Protein AF-A0A017TJX7-F1 (afdb_monomer_lite)

Structure (mmCIF, N/CA/C/O backbone):
data_AF-A0A017TJX7-F1
#
_entry.id   AF-A0A017TJX7-F1
#
loop_
_atom_site.group_PDB
_atom_site.id
_atom_site.type_symbol
_atom_site.label_atom_id
_atom_site.label_alt_id
_atom_site.label_comp_id
_atom_site.label_asym_id
_atom_site.label_entity_id
_atom_site.label_seq_id
_atom_site.pdbx_PDB_ins_code
_atom_site.Cartn_x
_atom_site.Cartn_y
_atom_site.Cartn_z
_atom_site.occupancy
_atom_site.B_iso_or_equiv
_atom_site.auth_seq_id
_atom_site.auth_comp_id
_atom_site.auth_asym_id
_atom_site.auth_atom_id
_atom_site.pdbx_PDB_model_num
ATOM 1 N N . MET A 1 1 ? 8.501 5.836 9.932 1.00 84.38 1 MET A N 1
ATOM 2 C CA . MET A 1 1 ? 7.445 5.722 10.958 1.00 84.38 1 MET A CA 1
ATOM 3 C C . MET A 1 1 ? 6.488 6.908 10.918 1.00 84.38 1 MET A C 1
ATOM 5 O O . MET A 1 1 ? 5.320 6.672 10.670 1.00 84.38 1 MET A O 1
ATOM 9 N N . GLN A 1 2 ? 6.975 8.151 11.006 1.00 91.94 2 GLN A N 1
ATOM 10 C CA . GLN A 1 2 ? 6.151 9.374 11.043 1.00 91.94 2 GLN A CA 1
ATOM 11 C C . GLN A 1 2 ? 4.957 9.430 10.063 1.00 91.94 2 GLN A C 1
ATOM 13 O O . GLN A 1 2 ? 3.859 9.802 10.456 1.00 91.94 2 GLN A O 1
ATOM 18 N N . THR A 1 3 ? 5.125 9.036 8.794 1.00 90.69 3 THR A N 1
ATOM 19 C CA . THR A 1 3 ? 4.016 9.033 7.817 1.00 90.69 3 THR A CA 1
ATOM 20 C C . THR A 1 3 ? 2.861 8.102 8.212 1.00 90.69 3 THR A C 1
ATOM 22 O O . THR A 1 3 ? 1.710 8.437 7.959 1.00 90.69 3 THR A O 1
ATOM 25 N N . ALA A 1 4 ? 3.150 6.951 8.826 1.00 91.31 4 ALA A N 1
ATOM 26 C CA . ALA A 1 4 ? 2.123 6.009 9.271 1.00 91.31 4 ALA A CA 1
ATOM 27 C C . ALA A 1 4 ? 1.331 6.562 10.463 1.00 91.31 4 ALA A C 1
ATOM 29 O O . ALA A 1 4 ? 0.113 6.433 10.492 1.00 91.31 4 ALA A O 1
ATOM 30 N N . GLU A 1 5 ? 2.008 7.235 11.394 1.00 90.94 5 GLU A N 1
ATOM 31 C CA . GLU A 1 5 ? 1.378 7.874 12.557 1.00 90.94 5 GLU A CA 1
ATOM 32 C C . GLU A 1 5 ? 0.460 9.024 12.128 1.00 90.94 5 GLU A C 1
ATOM 34 O O . GLU A 1 5 ? -0.701 9.056 12.524 1.00 90.94 5 GLU A O 1
ATOM 39 N N . ILE A 1 6 ? 0.942 9.902 11.237 1.00 90.62 6 ILE A N 1
ATOM 40 C CA . ILE A 1 6 ? 0.133 10.991 10.665 1.00 90.62 6 ILE A CA 1
ATOM 41 C C . ILE A 1 6 ? -1.123 10.433 9.989 1.00 90.62 6 ILE A C 1
ATOM 43 O O . ILE A 1 6 ? -2.198 11.014 10.108 1.00 90.62 6 ILE A O 1
ATOM 47 N N . LEU A 1 7 ? -0.998 9.321 9.259 1.00 89.56 7 LEU A N 1
ATOM 48 C CA . LEU A 1 7 ? -2.138 8.719 8.580 1.00 89.56 7 LEU A CA 1
ATOM 49 C C . LEU A 1 7 ? -3.129 8.094 9.565 1.00 89.56 7 LEU A C 1
ATOM 51 O O . LEU A 1 7 ? -4.332 8.283 9.399 1.00 89.56 7 LEU A O 1
ATOM 55 N N . ALA A 1 8 ? -2.635 7.372 10.573 1.00 89.81 8 ALA A N 1
ATOM 56 C CA . ALA A 1 8 ? -3.475 6.772 11.601 1.00 89.81 8 ALA A CA 1
ATOM 57 C C . ALA A 1 8 ? -4.288 7.838 12.345 1.00 89.81 8 ALA A C 1
ATOM 59 O O . ALA A 1 8 ? -5.497 7.686 12.500 1.00 89.81 8 ALA A O 1
ATOM 60 N N . GLU A 1 9 ? -3.651 8.952 12.707 1.00 89.31 9 GLU A N 1
ATOM 61 C CA . GLU A 1 9 ? -4.314 10.096 13.330 1.00 89.31 9 GLU A CA 1
ATOM 62 C C . GLU A 1 9 ? -5.328 10.755 12.379 1.00 89.31 9 GLU A C 1
ATOM 64 O O . GLU A 1 9 ? -6.507 10.872 12.713 1.00 89.31 9 GLU A O 1
ATOM 69 N N . ALA A 1 10 ? -4.909 11.130 11.166 1.00 88.44 10 ALA A N 1
ATOM 70 C CA . ALA A 1 10 ? -5.747 11.884 10.230 1.00 88.44 10 ALA A CA 1
ATOM 71 C C . ALA A 1 10 ? -6.961 11.098 9.709 1.00 88.44 10 ALA A C 1
ATOM 73 O O . ALA A 1 10 ? -7.999 11.691 9.415 1.00 88.44 10 ALA A O 1
ATOM 74 N N . ALA A 1 11 ? -6.838 9.776 9.572 1.00 84.69 11 ALA A N 1
ATOM 75 C CA . ALA A 1 11 ? -7.929 8.900 9.149 1.00 84.69 11 ALA A CA 1
ATOM 76 C C . ALA A 1 11 ? -8.691 8.271 10.330 1.00 84.69 11 ALA A C 1
ATOM 78 O O . ALA A 1 11 ? -9.593 7.468 10.094 1.00 84.69 11 ALA A O 1
ATOM 79 N N . ALA A 1 12 ? -8.350 8.638 11.574 1.00 86.44 12 ALA A N 1
ATOM 80 C CA . ALA A 1 12 ? -8.912 8.070 12.800 1.00 86.44 12 ALA A CA 1
ATOM 81 C C . ALA A 1 12 ? -8.893 6.527 12.808 1.00 86.44 12 ALA A C 1
ATOM 83 O O . ALA A 1 12 ? -9.872 5.881 13.188 1.00 86.44 12 ALA A O 1
ATOM 84 N N . LEU A 1 13 ? -7.784 5.935 12.351 1.00 85.62 13 LEU A N 1
ATOM 85 C CA . LEU A 1 13 ? -7.606 4.486 12.339 1.00 85.62 13 LEU A CA 1
ATOM 86 C C . LEU A 1 13 ? -7.470 3.980 13.776 1.00 85.62 13 LEU A C 1
ATOM 88 O O . LEU A 1 13 ? -6.679 4.500 14.559 1.00 85.62 13 LEU A O 1
ATOM 92 N N . THR A 1 14 ? -8.236 2.946 14.112 1.00 84.62 14 THR A N 1
ATOM 93 C CA . THR A 1 14 ? -8.246 2.334 15.450 1.00 84.62 14 THR A CA 1
ATOM 94 C C . THR A 1 14 ? -7.305 1.138 15.576 1.00 84.62 14 THR A C 1
ATOM 96 O O . THR A 1 14 ? -7.156 0.605 16.671 1.00 84.62 14 THR A O 1
ATOM 99 N N . GLY A 1 15 ? -6.716 0.691 14.464 1.00 83.31 15 GLY A N 1
ATOM 100 C CA . GLY A 1 15 ? -5.752 -0.406 14.438 1.00 83.31 15 GLY A CA 1
ATOM 101 C C . GLY A 1 15 ? -4.354 0.023 14.885 1.00 83.31 15 GLY A C 1
ATOM 102 O O . GLY A 1 15 ? -3.995 1.200 14.821 1.00 83.31 15 GLY A O 1
ATOM 103 N N . ASP A 1 16 ? -3.549 -0.953 15.303 1.00 87.00 16 ASP A N 1
ATOM 104 C CA . ASP A 1 16 ? -2.183 -0.710 15.760 1.00 87.00 16 ASP A CA 1
ATOM 105 C C . ASP A 1 16 ? -1.255 -0.298 14.609 1.00 87.00 16 ASP A C 1
ATOM 107 O O . ASP A 1 16 ? -1.161 -0.964 13.572 1.00 87.00 16 ASP A O 1
ATOM 111 N N . VAL A 1 17 ? -0.480 0.766 14.827 1.00 91.38 17 VAL A N 1
ATOM 112 C CA . VAL A 1 17 ? 0.660 1.097 13.966 1.00 91.38 17 VAL A CA 1
ATOM 113 C C . VAL A 1 17 ? 1.830 0.208 14.370 1.00 91.38 17 VAL A C 1
ATOM 115 O O . VAL A 1 17 ? 2.404 0.360 15.447 1.00 91.38 17 VAL A O 1
ATOM 118 N N . SER A 1 18 ? 2.209 -0.714 13.489 1.00 92.44 18 SER A N 1
ATOM 119 C CA . SER A 1 18 ? 3.330 -1.630 13.706 1.00 92.44 18 SER A CA 1
ATOM 120 C C . SER A 1 18 ? 4.440 -1.428 12.677 1.00 92.44 18 SER A C 1
ATOM 122 O O . SER A 1 18 ? 4.231 -0.907 11.579 1.00 92.44 18 SER A O 1
ATOM 124 N N . VAL A 1 19 ? 5.658 -1.825 13.049 1.00 93.75 19 VAL A N 1
ATOM 125 C CA . VAL A 1 19 ? 6.821 -1.814 12.157 1.00 93.75 19 VAL A CA 1
ATOM 126 C C . VAL A 1 19 ? 7.077 -3.239 11.680 1.00 93.75 19 VAL A C 1
ATOM 128 O O . VAL A 1 19 ? 7.345 -4.120 12.493 1.00 93.75 19 VAL A O 1
ATOM 131 N N . ALA A 1 20 ? 7.037 -3.450 10.364 1.00 93.44 20 ALA A N 1
ATOM 132 C CA . ALA A 1 20 ? 7.433 -4.707 9.734 1.00 93.44 20 ALA A CA 1
ATOM 133 C C . ALA A 1 20 ? 8.830 -4.570 9.119 1.00 93.44 20 ALA A C 1
ATOM 135 O O . ALA A 1 20 ? 9.097 -3.640 8.352 1.00 93.44 20 ALA A O 1
ATOM 136 N N . SER A 1 21 ? 9.728 -5.501 9.440 1.00 93.75 21 SER A N 1
ATOM 137 C CA . SER A 1 21 ? 11.113 -5.477 8.951 1.00 93.75 21 SER A CA 1
ATOM 138 C C . SER A 1 21 ? 11.206 -5.640 7.430 1.00 93.75 21 SER A C 1
ATOM 140 O O . SER A 1 21 ? 12.105 -5.091 6.797 1.00 93.75 21 SER A O 1
ATOM 142 N N . GLU A 1 22 ? 10.229 -6.324 6.846 1.00 94.31 22 GLU A N 1
ATOM 143 C CA . GLU A 1 22 ? 10.034 -6.629 5.434 1.00 94.31 22 GLU A CA 1
ATOM 144 C C . GLU A 1 22 ? 9.784 -5.366 4.597 1.00 94.31 22 GLU A C 1
ATOM 146 O O . GLU A 1 22 ? 10.050 -5.372 3.401 1.00 94.31 22 GLU A O 1
ATOM 151 N N . LEU A 1 23 ? 9.340 -4.268 5.226 1.00 92.31 23 LEU A N 1
ATOM 152 C CA . LEU A 1 23 ? 9.183 -2.952 4.594 1.00 92.31 23 LEU A CA 1
ATOM 153 C C . LEU A 1 23 ? 10.480 -2.122 4.580 1.00 92.31 23 LEU A C 1
ATOM 155 O O . LEU A 1 23 ? 10.496 -1.000 4.064 1.00 92.31 23 LEU A O 1
ATOM 159 N N . SER A 1 24 ? 11.569 -2.638 5.159 1.00 91.31 24 SER A N 1
ATOM 160 C CA . SER A 1 24 ? 12.848 -1.922 5.202 1.00 91.31 24 SER A CA 1
ATOM 161 C C . SER A 1 24 ? 13.451 -1.794 3.798 1.00 91.31 24 SER A C 1
ATOM 163 O O . SER A 1 24 ? 13.408 -2.754 3.028 1.00 91.31 24 SER A O 1
ATOM 165 N N . PRO A 1 25 ? 14.078 -0.655 3.447 1.00 88.81 25 PRO A N 1
ATOM 166 C CA . PRO A 1 25 ? 14.720 -0.489 2.145 1.00 88.81 25 PRO A CA 1
ATOM 167 C C . PRO A 1 25 ? 15.673 -1.644 1.795 1.00 88.81 25 PRO A C 1
ATOM 169 O O . PRO A 1 25 ? 16.474 -2.066 2.627 1.00 88.81 25 PRO A O 1
ATOM 172 N N . GLY A 1 26 ? 15.595 -2.141 0.557 1.00 86.06 26 GLY A N 1
ATOM 173 C CA . GLY A 1 26 ? 16.455 -3.221 0.0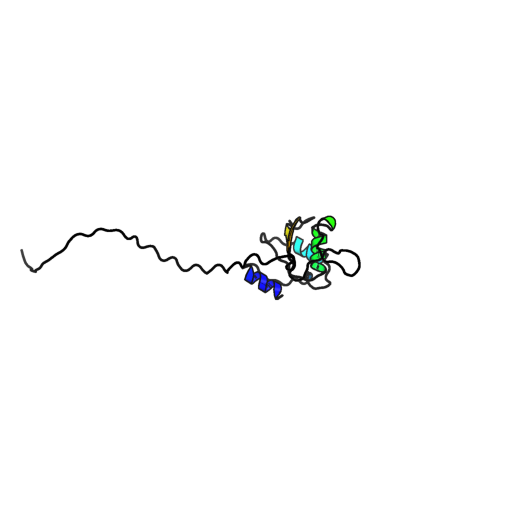53 1.00 86.06 26 GLY A CA 1
ATOM 174 C C . GLY A 1 26 ? 16.015 -4.647 0.406 1.00 86.06 26 GLY A C 1
ATOM 175 O O . GLY A 1 26 ? 16.689 -5.588 -0.002 1.00 86.06 26 GLY A O 1
ATOM 176 N N . ARG A 1 27 ? 14.905 -4.836 1.134 1.00 91.06 27 ARG A N 1
ATOM 177 C CA . ARG A 1 27 ? 14.305 -6.165 1.340 1.00 91.06 27 ARG A CA 1
ATOM 178 C C . ARG A 1 27 ? 13.599 -6.679 0.086 1.00 91.06 27 ARG A C 1
ATOM 180 O O . ARG A 1 27 ? 13.174 -5.898 -0.764 1.00 91.06 27 ARG A O 1
ATOM 187 N N . ASP A 1 28 ? 13.473 -8.001 0.011 1.00 87.94 28 ASP A N 1
ATOM 188 C CA . ASP A 1 28 ? 12.777 -8.696 -1.068 1.00 87.94 28 ASP A CA 1
ATOM 189 C C . ASP A 1 28 ? 11.247 -8.508 -0.942 1.00 87.94 28 ASP A C 1
ATOM 191 O O . ASP A 1 28 ? 10.674 -8.867 0.092 1.00 87.94 28 ASP A O 1
ATOM 195 N N . PRO A 1 29 ? 10.554 -7.980 -1.972 1.00 87.00 29 PRO A N 1
ATOM 196 C CA . PRO A 1 29 ? 9.094 -7.899 -1.998 1.00 87.00 29 PRO A CA 1
ATOM 197 C C . PRO A 1 29 ? 8.379 -9.244 -1.780 1.00 87.00 29 PRO A C 1
ATOM 199 O O . PRO A 1 29 ? 7.249 -9.254 -1.289 1.00 87.00 29 PRO A O 1
ATOM 202 N N . ALA A 1 30 ? 9.013 -10.376 -2.106 1.00 89.88 30 ALA A N 1
ATOM 203 C CA . ALA A 1 30 ? 8.444 -11.703 -1.879 1.00 89.88 30 ALA A CA 1
ATOM 204 C C . ALA A 1 30 ? 8.257 -12.025 -0.383 1.00 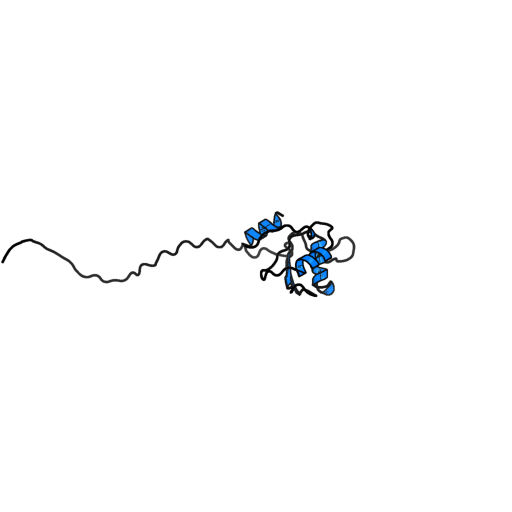89.88 30 ALA A C 1
ATOM 206 O O . ALA A 1 30 ? 7.254 -12.645 -0.014 1.00 89.88 30 ALA A O 1
ATOM 207 N N . ASP A 1 31 ? 9.165 -11.561 0.485 1.00 92.12 31 ASP A N 1
ATOM 208 C CA . ASP A 1 31 ? 9.038 -11.712 1.943 1.00 92.12 31 ASP A CA 1
ATOM 209 C C . ASP A 1 31 ? 7.791 -10.976 2.451 1.00 92.12 31 ASP A C 1
ATOM 211 O O . ASP A 1 31 ? 6.989 -11.522 3.215 1.00 92.12 31 ASP A O 1
ATOM 215 N N . LEU A 1 32 ? 7.591 -9.747 1.966 1.00 93.31 32 LEU A N 1
ATOM 216 C CA . LEU A 1 32 ? 6.432 -8.931 2.305 1.00 93.31 32 LEU A CA 1
ATOM 217 C C . LEU A 1 32 ? 5.134 -9.567 1.794 1.00 93.31 32 LEU A C 1
ATOM 219 O O . LEU A 1 32 ? 4.168 -9.659 2.545 1.00 93.31 32 LEU A O 1
ATOM 223 N N . LEU A 1 33 ? 5.104 -10.075 0.558 1.00 92.94 33 LEU A N 1
ATOM 224 C CA . LEU A 1 33 ? 3.940 -10.795 0.024 1.00 92.94 33 LEU A CA 1
ATOM 225 C C . LEU A 1 33 ? 3.568 -12.005 0.881 1.00 92.94 33 LEU A C 1
ATOM 227 O O . LEU A 1 33 ? 2.388 -12.231 1.159 1.00 92.94 33 LEU A O 1
ATOM 231 N N . ARG A 1 34 ? 4.565 -12.769 1.335 1.00 92.56 34 ARG A N 1
ATOM 232 C CA . ARG A 1 34 ? 4.342 -13.909 2.223 1.00 92.56 34 ARG A CA 1
ATOM 233 C C . ARG A 1 34 ? 3.737 -13.465 3.554 1.00 92.56 34 ARG A C 1
ATOM 235 O O . ARG A 1 34 ? 2.765 -14.083 3.989 1.00 92.56 34 ARG A O 1
ATOM 242 N N . LEU A 1 35 ? 4.255 -12.398 4.163 1.00 93.44 35 LEU A N 1
ATOM 243 C CA . LEU A 1 35 ? 3.693 -11.820 5.387 1.00 93.44 35 LEU A CA 1
ATOM 244 C C . LEU A 1 35 ? 2.231 -11.389 5.181 1.00 93.44 35 LEU A C 1
ATOM 246 O O . LEU A 1 35 ? 1.3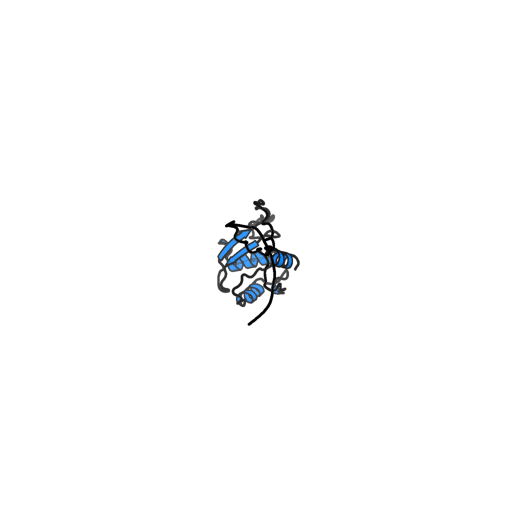53 -11.788 5.945 1.00 93.44 35 LEU A O 1
ATOM 250 N N . LEU A 1 36 ? 1.954 -10.646 4.107 1.00 93.44 36 LEU A N 1
ATOM 251 C CA . LEU A 1 36 ? 0.617 -10.136 3.794 1.00 93.44 36 LEU A CA 1
ATOM 252 C C . LEU A 1 36 ? -0.387 -11.257 3.489 1.00 93.44 36 LEU A C 1
ATOM 254 O O . LEU A 1 36 ? -1.535 -11.181 3.915 1.00 93.44 36 LEU A O 1
ATOM 258 N N . SER A 1 37 ? 0.038 -12.343 2.835 1.00 92.31 37 SER A N 1
ATOM 259 C CA . SER A 1 37 ? -0.821 -13.513 2.582 1.00 92.31 37 SER A CA 1
ATOM 260 C C . SER A 1 37 ? -1.290 -14.219 3.867 1.00 92.31 37 SER A C 1
ATOM 262 O O . SER A 1 37 ? -2.264 -14.982 3.855 1.00 92.31 37 SER A O 1
ATOM 264 N N . GLY A 1 38 ? -0.604 -13.973 4.989 1.00 91.50 38 GLY A N 1
ATOM 265 C CA . GLY A 1 38 ? -0.963 -14.446 6.323 1.00 91.50 38 GLY A CA 1
ATOM 266 C C . GLY A 1 38 ? -1.907 -13.517 7.088 1.00 91.50 38 GLY A C 1
ATOM 267 O O . GLY A 1 38 ? -2.440 -13.938 8.111 1.00 91.50 38 GLY A O 1
ATOM 268 N N . TYR A 1 39 ? -2.146 -12.294 6.607 1.00 90.75 39 TYR A N 1
ATOM 269 C CA . TYR A 1 39 ? -3.041 -11.334 7.252 1.00 90.75 39 TYR A CA 1
ATOM 270 C C . TYR A 1 39 ? -4.498 -11.814 7.165 1.00 90.75 39 TYR A C 1
ATOM 272 O O . TYR A 1 39 ? -4.947 -12.309 6.127 1.00 90.75 39 TYR A O 1
ATOM 280 N N . ARG A 1 40 ? -5.225 -11.758 8.286 1.00 86.62 40 ARG A N 1
ATOM 281 C CA . ARG A 1 40 ? -6.598 -12.292 8.418 1.00 86.62 40 ARG A CA 1
ATOM 282 C C . ARG A 1 40 ? -7.585 -11.292 9.002 1.00 86.62 40 ARG A C 1
ATOM 284 O O . ARG A 1 40 ? -8.750 -11.643 9.161 1.00 86.62 40 ARG A O 1
ATOM 291 N N . ASP A 1 41 ? -7.119 -10.097 9.339 1.00 87.38 41 ASP A N 1
ATOM 292 C CA . ASP A 1 41 ? -8.007 -9.050 9.815 1.00 87.38 41 ASP A CA 1
ATOM 293 C C . ASP A 1 41 ? -8.966 -8.654 8.678 1.00 87.38 41 ASP A C 1
ATOM 295 O O . ASP A 1 41 ? -8.513 -8.507 7.535 1.00 87.38 41 ASP A O 1
ATOM 299 N N . PRO A 1 42 ? -10.279 -8.550 8.937 1.00 82.69 42 PRO A N 1
ATOM 300 C CA . PRO A 1 42 ? -11.226 -8.050 7.947 1.00 82.69 42 PRO A CA 1
ATOM 301 C C . PRO A 1 42 ? -11.025 -6.567 7.600 1.00 82.69 42 PRO A C 1
ATOM 303 O O . PRO A 1 42 ? -11.547 -6.129 6.570 1.00 82.69 42 PRO A O 1
ATOM 306 N N . ASP A 1 43 ? -10.312 -5.798 8.428 1.00 86.69 43 ASP A N 1
ATOM 307 C CA . ASP A 1 43 ? -10.154 -4.362 8.224 1.00 86.69 43 ASP A CA 1
ATOM 308 C C . ASP A 1 43 ? -9.098 -4.013 7.152 1.00 86.69 43 ASP A C 1
ATOM 310 O O . ASP A 1 43 ? -8.133 -4.754 6.930 1.00 86.69 43 ASP A O 1
ATOM 314 N N . PRO A 1 44 ? -9.250 -2.872 6.446 1.00 88.19 44 PRO A N 1
ATOM 315 C CA . PRO A 1 44 ? -8.271 -2.430 5.460 1.00 88.19 44 PRO A CA 1
ATOM 316 C C . PRO A 1 44 ? -6.884 -2.207 6.072 1.00 88.19 44 PRO A C 1
ATOM 318 O O . PRO A 1 44 ? -6.714 -1.428 7.009 1.00 88.19 44 PRO A O 1
ATOM 321 N N . LEU A 1 45 ? -5.870 -2.820 5.464 1.00 92.38 45 LEU A N 1
ATOM 322 C CA . LEU A 1 45 ? -4.474 -2.647 5.847 1.00 92.38 45 LEU A CA 1
ATOM 323 C C . LEU A 1 45 ? -3.822 -1.514 5.049 1.00 92.38 45 LEU A C 1
ATOM 325 O O . LEU A 1 45 ? -3.891 -1.490 3.818 1.00 92.38 45 LEU A O 1
ATOM 329 N N . VAL A 1 46 ? -3.117 -0.615 5.742 1.00 93.81 46 VAL A N 1
ATOM 330 C CA . VAL A 1 46 ? -2.266 0.388 5.095 1.00 93.81 46 VAL A CA 1
ATOM 331 C C . VAL A 1 46 ? -0.794 0.044 5.270 1.00 93.81 46 VAL A C 1
ATOM 333 O O . VAL A 1 46 ? -0.319 -0.189 6.377 1.00 93.81 46 VAL A O 1
ATOM 336 N N . LEU A 1 47 ? -0.058 0.077 4.159 1.00 94.75 47 LEU A N 1
ATOM 337 C CA . LEU A 1 47 ? 1.387 -0.113 4.130 1.00 94.75 47 LEU A CA 1
ATOM 338 C C . LEU A 1 47 ? 2.076 1.217 3.837 1.00 94.75 47 LEU A C 1
ATOM 340 O O . LEU A 1 47 ? 1.761 1.895 2.860 1.00 94.75 47 LEU A O 1
ATOM 344 N N . VAL A 1 48 ? 3.050 1.569 4.671 1.00 94.62 48 VAL A N 1
ATOM 345 C CA . VAL A 1 48 ? 3.893 2.752 4.489 1.00 94.62 48 VAL A CA 1
ATOM 346 C C . VAL A 1 48 ? 5.331 2.287 4.333 1.00 94.62 48 VAL A C 1
ATOM 348 O O . VAL A 1 48 ? 5.902 1.696 5.246 1.00 94.62 48 VAL A O 1
ATOM 351 N N . GLY A 1 49 ? 5.922 2.563 3.175 1.00 93.25 49 GLY A N 1
ATOM 352 C CA . GLY A 1 49 ? 7.256 2.086 2.831 1.00 93.25 49 GLY A CA 1
ATOM 353 C C . GLY A 1 49 ? 7.968 2.997 1.843 1.00 93.25 49 GLY A C 1
ATOM 354 O O . GLY A 1 49 ? 7.655 4.183 1.718 1.00 93.25 49 GLY A O 1
ATOM 355 N N . HIS A 1 50 ? 8.946 2.428 1.147 1.00 91.62 50 HIS A N 1
ATOM 356 C CA . HIS A 1 50 ? 9.843 3.162 0.267 1.00 91.62 50 HIS A CA 1
ATOM 357 C C . HIS A 1 50 ? 9.814 2.620 -1.161 1.00 91.62 50 HIS A C 1
ATOM 359 O O . HIS A 1 50 ? 9.570 1.441 -1.409 1.00 91.62 50 HIS A O 1
ATOM 365 N N . GLU A 1 51 ? 10.131 3.495 -2.107 1.00 89.88 51 GLU A N 1
ATOM 366 C CA . GLU A 1 51 ? 10.502 3.089 -3.459 1.00 89.88 51 GLU A CA 1
ATOM 367 C C . GLU A 1 51 ? 11.898 2.438 -3.463 1.00 89.88 51 GLU A C 1
ATOM 369 O O . GLU A 1 51 ? 12.754 2.858 -2.677 1.00 89.88 51 GLU A O 1
ATOM 374 N N . PRO A 1 52 ? 12.161 1.446 -4.337 1.00 89.75 52 PRO A N 1
ATOM 375 C CA . PRO A 1 52 ? 11.271 0.895 -5.373 1.00 89.75 52 PRO A CA 1
ATOM 376 C C . PRO A 1 52 ? 10.318 -0.213 -4.882 1.00 89.75 52 PRO A C 1
ATOM 378 O O . PRO A 1 52 ? 9.534 -0.748 -5.662 1.00 89.75 52 PRO A O 1
ATOM 381 N N . MET A 1 53 ? 10.387 -0.586 -3.600 1.00 91.12 53 MET A N 1
ATOM 382 C CA . MET A 1 53 ? 9.683 -1.752 -3.057 1.00 91.12 53 MET A CA 1
ATOM 383 C C . MET A 1 53 ? 8.164 -1.664 -3.211 1.00 91.12 53 MET A C 1
ATOM 385 O O . MET A 1 53 ? 7.549 -2.644 -3.618 1.00 91.12 53 MET A O 1
ATOM 389 N N . LEU A 1 54 ? 7.553 -0.518 -2.896 1.00 91.62 54 LEU A N 1
ATOM 390 C CA . LEU A 1 54 ? 6.096 -0.374 -2.994 1.00 91.62 54 LEU A CA 1
ATOM 391 C C . LEU A 1 54 ? 5.609 -0.571 -4.430 1.00 91.62 54 LEU A C 1
ATOM 393 O O . LEU A 1 54 ? 4.658 -1.312 -4.661 1.00 91.62 54 LEU A O 1
ATOM 397 N N . SER A 1 55 ? 6.293 0.031 -5.401 1.00 89.25 55 SER A N 1
ATOM 398 C CA . SER A 1 55 ? 5.941 -0.148 -6.808 1.00 89.25 55 SER A CA 1
ATOM 399 C C . SER A 1 55 ? 6.180 -1.579 -7.288 1.00 89.25 55 SER A C 1
ATOM 401 O O . SER A 1 55 ? 5.326 -2.122 -7.980 1.00 89.25 55 SER A O 1
ATOM 403 N N . ALA A 1 56 ? 7.260 -2.236 -6.850 1.00 89.06 56 ALA A N 1
ATOM 404 C CA . ALA A 1 56 ? 7.501 -3.652 -7.139 1.00 89.06 56 ALA A CA 1
ATOM 405 C C . ALA A 1 56 ? 6.426 -4.575 -6.532 1.00 89.06 56 ALA A C 1
ATOM 407 O O . ALA A 1 56 ? 5.985 -5.524 -7.185 1.00 89.06 56 ALA A O 1
ATOM 408 N N . LEU A 1 57 ? 5.966 -4.286 -5.309 1.00 91.69 57 LEU A N 1
ATOM 409 C CA . LEU A 1 57 ? 4.871 -5.004 -4.656 1.00 91.69 57 LEU A CA 1
ATOM 410 C C . LEU A 1 57 ? 3.574 -4.868 -5.459 1.00 91.69 57 LEU A C 1
ATOM 412 O O . LEU A 1 57 ? 2.915 -5.871 -5.729 1.00 91.69 57 LEU A O 1
ATOM 416 N N . VAL A 1 58 ? 3.222 -3.646 -5.873 1.00 91.69 58 VAL A N 1
ATOM 417 C CA . VAL A 1 58 ? 2.020 -3.406 -6.682 1.00 91.69 58 VAL A CA 1
ATOM 418 C C . VAL A 1 58 ? 2.118 -4.148 -8.015 1.00 91.69 58 VAL A C 1
ATOM 420 O O . VAL A 1 58 ? 1.204 -4.908 -8.329 1.00 91.69 58 VAL A O 1
ATOM 423 N N . THR A 1 59 ? 3.231 -4.023 -8.749 1.00 89.56 59 THR A N 1
ATOM 424 C CA . THR A 1 59 ? 3.460 -4.762 -10.005 1.00 89.56 59 THR A CA 1
ATOM 425 C C . THR A 1 59 ? 3.304 -6.269 -9.814 1.00 89.56 59 THR A C 1
ATOM 427 O O . THR A 1 59 ? 2.670 -6.927 -10.634 1.00 89.56 59 THR A O 1
ATOM 430 N N . SER A 1 60 ? 3.831 -6.820 -8.717 1.00 90.19 60 SER A N 1
ATOM 431 C CA . SER A 1 60 ? 3.734 -8.256 -8.416 1.00 90.19 60 SER A CA 1
ATOM 432 C C . SER A 1 60 ? 2.294 -8.703 -8.154 1.00 90.19 60 SER A C 1
ATOM 434 O O . SER A 1 60 ? 1.923 -9.822 -8.498 1.00 90.19 60 SER A O 1
ATOM 436 N N . LEU A 1 61 ? 1.475 -7.834 -7.555 1.00 92.38 61 LEU A N 1
ATOM 437 C CA . LEU A 1 61 ? 0.085 -8.130 -7.219 1.00 92.38 61 LEU A CA 1
ATOM 438 C C . LEU A 1 61 ? -0.866 -7.960 -8.407 1.00 92.38 61 LEU A C 1
ATOM 440 O O . LEU A 1 61 ? -1.752 -8.789 -8.581 1.00 92.38 61 LEU A O 1
ATOM 444 N N . VAL A 1 62 ? -0.726 -6.908 -9.216 1.00 91.31 62 VAL A N 1
ATOM 445 C CA . VAL A 1 62 ? -1.703 -6.595 -10.284 1.00 91.31 62 VAL A CA 1
ATOM 446 C C . VAL A 1 62 ? -1.201 -6.893 -11.700 1.00 91.31 62 VAL A C 1
ATOM 448 O O . VAL A 1 62 ? -1.989 -6.882 -12.646 1.00 91.31 62 VAL A O 1
ATOM 451 N N . GLY A 1 63 ? 0.094 -7.174 -11.853 1.00 86.50 63 GLY A N 1
ATOM 452 C CA . GLY A 1 63 ? 0.764 -7.348 -13.139 1.00 86.50 63 GLY A CA 1
ATOM 453 C C . GLY A 1 63 ? 1.175 -6.026 -13.796 1.00 86.50 63 GLY A C 1
ATOM 454 O O . GLY A 1 63 ? 0.545 -4.984 -13.619 1.00 86.50 63 GLY A O 1
ATOM 455 N N . GLU A 1 64 ? 2.235 -6.080 -14.602 1.00 74.50 64 GLU A N 1
ATOM 456 C CA . GLU A 1 64 ? 2.849 -4.914 -15.255 1.00 74.50 64 GLU A CA 1
ATOM 457 C C . GLU A 1 64 ? 1.917 -4.220 -16.261 1.00 74.50 64 GLU A C 1
ATOM 459 O O . GLU A 1 64 ? 1.852 -2.996 -16.305 1.00 74.50 64 GLU A O 1
ATOM 464 N N . ALA A 1 65 ? 1.104 -4.983 -16.999 1.00 64.75 65 ALA A N 1
ATOM 465 C CA . ALA A 1 65 ? 0.142 -4.428 -17.957 1.00 64.75 65 ALA A CA 1
ATOM 466 C C . ALA A 1 65 ? -0.994 -3.621 -17.294 1.00 64.75 65 ALA A C 1
ATOM 468 O O . ALA A 1 65 ? -1.612 -2.775 -17.938 1.00 64.75 65 ALA A O 1
ATOM 469 N N . THR A 1 66 ? -1.275 -3.884 -16.015 1.00 67.25 66 THR A N 1
ATOM 470 C CA . THR A 1 66 ? -2.340 -3.227 -15.238 1.00 67.25 66 THR A CA 1
ATOM 471 C C . THR A 1 66 ? -1.817 -2.007 -14.476 1.00 67.25 66 THR A C 1
ATOM 473 O O . THR A 1 66 ? -2.589 -1.139 -14.068 1.00 67.25 66 THR A O 1
ATOM 476 N N . TRP A 1 67 ? -0.503 -1.934 -14.261 1.00 70.62 67 TRP A N 1
ATOM 477 C CA . TRP A 1 67 ? 0.152 -0.943 -13.419 1.00 70.62 67 TRP A CA 1
ATOM 478 C C . TRP A 1 67 ? 1.176 -0.146 -14.221 1.00 70.62 67 TRP A C 1
ATOM 480 O O . TRP A 1 67 ? 2.347 -0.495 -14.303 1.00 70.62 67 TRP A O 1
ATOM 490 N N . SER A 1 68 ? 0.736 0.984 -14.766 1.00 61.53 68 SER A N 1
ATOM 491 C CA . SER A 1 68 ? 1.609 2.000 -15.355 1.00 61.53 68 SER A CA 1
ATOM 492 C C . SER A 1 68 ? 1.729 3.190 -14.398 1.00 61.53 68 SER A C 1
ATOM 494 O O . SER A 1 68 ? 1.219 4.278 -14.671 1.00 61.53 68 SER A O 1
ATOM 496 N N . GLY A 1 69 ? 2.332 2.987 -13.223 1.00 56.50 69 GLY A N 1
ATOM 497 C CA . GLY A 1 69 ? 2.618 4.090 -12.299 1.00 56.50 69 GLY A CA 1
ATOM 498 C C . GLY A 1 69 ? 3.487 5.144 -12.995 1.00 56.50 69 GLY A C 1
ATOM 499 O O . GLY A 1 69 ? 4.651 4.895 -13.288 1.00 56.50 69 GLY A O 1
ATOM 500 N N . SER A 1 70 ? 2.936 6.309 -13.327 1.00 54.53 70 SER A N 1
ATOM 501 C CA . SER A 1 70 ? 3.618 7.277 -14.186 1.00 54.53 70 SER A CA 1
ATOM 502 C C . SER A 1 70 ? 4.680 8.0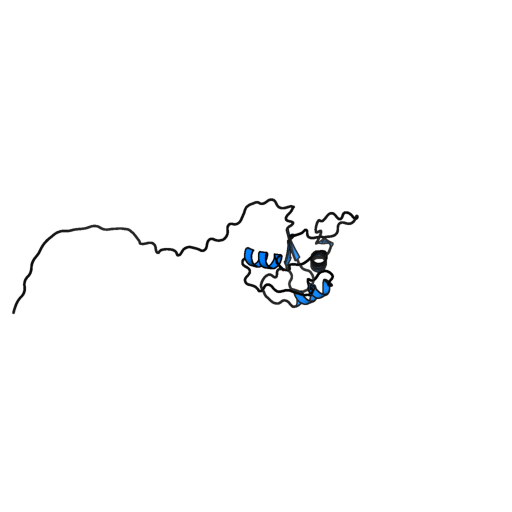76 -13.422 1.00 54.53 70 SER A C 1
ATOM 504 O O . SER A 1 70 ? 4.426 9.172 -12.916 1.00 54.53 70 SER A O 1
ATOM 506 N N . ALA A 1 71 ? 5.916 7.584 -13.404 1.00 53.94 71 ALA A N 1
ATOM 507 C CA . ALA A 1 71 ? 7.071 8.462 -13.295 1.00 53.94 71 ALA A CA 1
ATOM 508 C C . ALA A 1 71 ? 7.857 8.397 -14.602 1.00 53.94 71 ALA A C 1
ATOM 510 O O . ALA A 1 71 ? 8.335 7.335 -14.985 1.00 53.94 71 ALA A O 1
ATOM 511 N N . GLN A 1 72 ? 8.026 9.540 -15.274 1.00 51.38 72 GLN A N 1
ATOM 512 C CA . GLN A 1 72 ? 9.064 9.652 -16.299 1.00 51.38 72 GLN A CA 1
ATOM 513 C C . GLN A 1 72 ? 10.401 9.271 -15.655 1.00 51.38 72 GLN A C 1
ATOM 515 O O . GLN A 1 72 ? 10.852 9.935 -14.715 1.00 51.38 72 GLN A O 1
ATOM 520 N N . SER A 1 73 ? 10.978 8.169 -16.125 1.00 52.44 73 SER A N 1
ATOM 521 C CA . SER A 1 73 ? 12.368 7.823 -15.867 1.00 52.44 73 SER A CA 1
ATOM 522 C C . SER A 1 73 ? 13.232 8.710 -16.755 1.00 52.44 73 SER A C 1
ATOM 524 O O . SER A 1 73 ? 12.945 8.862 -17.942 1.00 52.44 73 SER A O 1
ATOM 526 N N . THR A 1 74 ? 14.278 9.309 -16.194 1.00 55.53 74 THR A N 1
ATOM 527 C CA . THR A 1 74 ? 15.273 10.068 -16.968 1.00 55.53 74 THR A CA 1
ATOM 528 C C . THR A 1 74 ? 16.110 9.168 -17.877 1.00 55.53 74 THR A C 1
ATOM 530 O O . THR A 1 74 ? 16.759 9.672 -18.789 1.00 55.53 74 THR A O 1
ATOM 533 N N . ASP A 1 75 ? 16.049 7.848 -17.664 1.00 56.16 75 ASP A N 1
ATOM 534 C CA . ASP A 1 75 ? 17.032 6.891 -18.175 1.00 56.16 75 ASP A CA 1
ATOM 535 C C . ASP A 1 75 ? 16.443 5.915 -19.217 1.00 56.16 75 ASP A C 1
ATOM 537 O O . ASP A 1 75 ? 17.050 4.896 -19.531 1.00 56.16 75 ASP A O 1
ATOM 541 N N . GLY A 1 76 ? 15.276 6.234 -19.794 1.00 55.97 76 GLY A N 1
ATOM 542 C CA . GLY A 1 76 ? 14.866 5.687 -21.097 1.00 55.97 76 GLY A CA 1
ATOM 543 C C . GLY A 1 76 ? 13.781 4.608 -21.128 1.00 55.97 76 GLY A C 1
ATOM 544 O O . GLY A 1 76 ? 13.260 4.372 -22.207 1.00 55.97 76 GLY A O 1
ATOM 545 N N . GLU A 1 77 ? 13.347 4.034 -20.002 1.00 58.06 77 GLU A N 1
ATOM 546 C CA . GLU A 1 77 ? 12.170 3.143 -19.971 1.00 58.06 77 GLU A CA 1
ATOM 547 C C . GLU A 1 77 ? 11.183 3.575 -18.871 1.00 58.06 77 GLU A C 1
ATOM 549 O O . GLU A 1 77 ? 11.602 3.813 -17.728 1.00 58.06 77 GLU A O 1
ATOM 554 N N . PRO A 1 78 ? 9.879 3.727 -19.176 1.00 59.12 78 PRO A N 1
ATOM 555 C CA . PRO A 1 78 ? 8.874 4.109 -18.192 1.00 59.12 78 PRO A CA 1
ATOM 556 C C . PRO A 1 78 ? 8.679 2.972 -17.186 1.00 59.12 78 PRO A C 1
ATOM 558 O O . PRO A 1 78 ? 7.985 1.998 -17.456 1.00 59.12 78 PRO A O 1
ATOM 561 N N . GLN A 1 79 ? 9.285 3.102 -16.005 1.00 64.00 79 GLN A N 1
ATOM 562 C CA . GLN A 1 79 ? 9.056 2.157 -14.919 1.00 64.00 79 GLN A CA 1
ATOM 563 C C . GLN A 1 79 ? 7.868 2.591 -14.060 1.00 64.00 79 GLN A C 1
ATOM 565 O O . GLN A 1 79 ? 7.802 3.760 -13.656 1.00 64.00 79 GLN A O 1
ATOM 570 N N . PRO A 1 80 ? 6.963 1.658 -13.724 1.00 73.56 80 PRO A N 1
ATOM 571 C CA . PRO A 1 80 ? 5.874 1.934 -12.811 1.00 73.56 80 PRO A CA 1
ATOM 572 C C . PRO A 1 80 ? 6.406 2.396 -11.451 1.00 73.56 80 PRO A C 1
ATOM 574 O O . PRO A 1 80 ? 7.130 1.655 -10.789 1.00 73.56 80 PRO A O 1
ATOM 577 N N . LYS A 1 81 ? 6.070 3.622 -11.036 1.00 83.44 81 LYS A N 1
ATOM 578 C CA . LYS A 1 81 ? 6.591 4.214 -9.797 1.00 83.44 81 LYS A CA 1
ATOM 579 C C . LYS A 1 81 ? 5.575 5.096 -9.082 1.00 83.44 81 LYS A C 1
ATOM 581 O O . LYS A 1 81 ? 4.987 5.992 -9.686 1.00 83.44 81 LYS A O 1
ATOM 586 N N . LEU A 1 82 ? 5.446 4.919 -7.768 1.00 86.06 82 LEU A N 1
ATOM 587 C CA . LEU A 1 82 ? 4.737 5.854 -6.897 1.00 86.06 82 LEU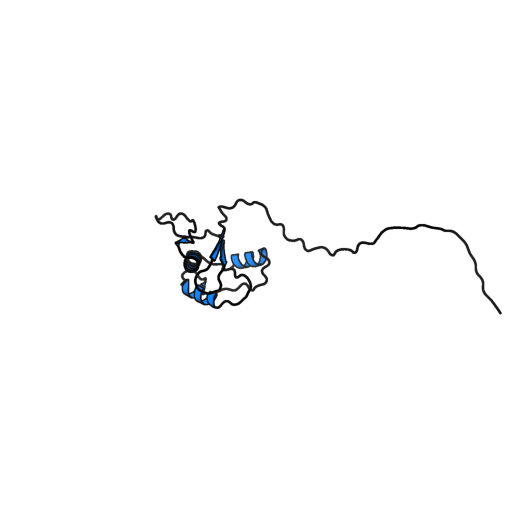 A CA 1
ATOM 588 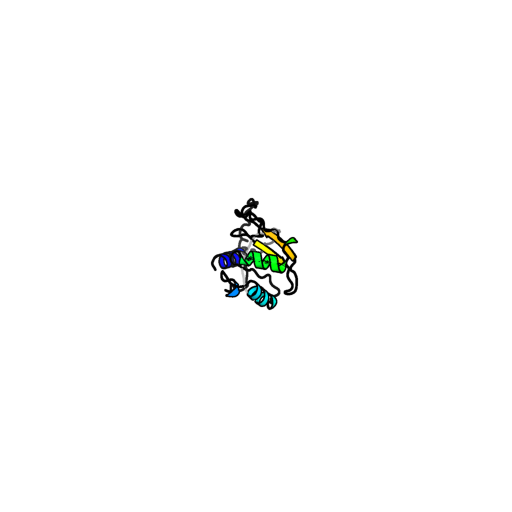C C . LEU A 1 82 ? 5.598 7.090 -6.610 1.00 86.06 82 LEU A C 1
ATOM 590 O O . LEU A 1 82 ? 6.785 7.011 -6.275 1.00 86.06 82 LEU A O 1
ATOM 594 N N . ARG A 1 83 ? 4.990 8.276 -6.708 1.00 85.56 83 ARG A N 1
ATOM 595 C CA . ARG A 1 83 ? 5.609 9.515 -6.219 1.00 85.56 83 ARG A CA 1
ATOM 596 C C . ARG A 1 83 ? 5.631 9.539 -4.691 1.00 85.56 83 ARG A C 1
ATOM 598 O O . ARG A 1 83 ? 4.899 8.817 -4.018 1.00 85.56 83 ARG A O 1
ATOM 605 N N . LYS A 1 84 ? 6.459 10.425 -4.126 1.00 86.62 84 LYS A N 1
ATOM 606 C CA . LYS A 1 84 ? 6.459 10.690 -2.681 1.00 86.62 84 LYS A CA 1
ATOM 607 C C . LYS A 1 84 ? 5.050 11.101 -2.242 1.00 86.62 84 LYS A C 1
ATOM 609 O O . LYS A 1 84 ? 4.468 12.000 -2.842 1.00 86.62 84 LYS A O 1
ATOM 614 N N . SER A 1 85 ? 4.548 10.450 -1.194 1.00 86.94 85 SER A N 1
ATOM 615 C CA . SER A 1 85 ? 3.176 10.608 -0.686 1.00 86.94 85 SER A CA 1
ATOM 616 C C . SER A 1 85 ? 2.070 10.145 -1.647 1.00 86.94 85 SER A C 1
ATOM 618 O O . SER A 1 85 ? 0.903 10.446 -1.412 1.00 86.94 85 SER A O 1
ATOM 620 N N . GLY A 1 86 ? 2.416 9.421 -2.716 1.00 89.25 86 GLY A N 1
ATOM 621 C CA . GLY A 1 86 ? 1.445 8.740 -3.561 1.00 89.25 86 GLY A CA 1
ATOM 622 C C . GLY A 1 86 ? 0.820 7.540 -2.852 1.00 89.25 86 GLY A C 1
ATOM 623 O O . GLY A 1 86 ? 1.451 6.918 -1.998 1.00 89.25 86 GLY A O 1
ATOM 624 N N . VAL A 1 87 ? -0.420 7.216 -3.216 1.00 91.25 87 VAL A N 1
ATOM 625 C CA . VAL A 1 87 ? -1.180 6.098 -2.641 1.00 91.25 87 VAL A CA 1
ATOM 626 C C . VAL A 1 87 ? -1.726 5.235 -3.770 1.00 91.25 87 VAL A C 1
ATOM 628 O O . VAL A 1 87 ? -2.380 5.744 -4.676 1.00 91.25 87 VAL A O 1
ATOM 631 N N . ALA A 1 88 ? -1.493 3.927 -3.706 1.00 92.12 88 ALA A N 1
ATOM 632 C CA . ALA A 1 88 ? -2.178 2.946 -4.540 1.00 92.12 88 ALA A CA 1
ATOM 633 C C . ALA A 1 88 ? -3.102 2.114 -3.652 1.00 92.12 88 ALA A C 1
ATOM 635 O O . ALA A 1 88 ? -2.661 1.554 -2.649 1.00 92.12 88 ALA A O 1
ATOM 636 N N . ALA A 1 89 ? -4.377 2.035 -4.019 1.00 93.75 89 ALA A N 1
ATOM 637 C CA . ALA A 1 89 ? -5.343 1.203 -3.320 1.00 93.75 89 ALA A CA 1
ATOM 638 C C . ALA A 1 89 ? -5.600 -0.074 -4.109 1.00 93.75 89 ALA A C 1
ATOM 640 O O . ALA A 1 89 ? -5.977 -0.027 -5.283 1.00 93.75 89 ALA A O 1
ATOM 641 N N . LEU A 1 90 ? -5.427 -1.210 -3.440 1.00 94.50 90 LEU A N 1
ATOM 642 C CA . LEU A 1 90 ? -5.617 -2.541 -4.000 1.00 94.50 90 LEU A CA 1
ATOM 643 C C . LEU A 1 90 ? -6.715 -3.279 -3.234 1.00 94.50 90 LEU A C 1
ATOM 645 O O . LEU A 1 90 ? -6.893 -3.077 -2.036 1.00 94.50 90 LEU A O 1
ATOM 649 N N . SER A 1 91 ? -7.431 -4.159 -3.926 1.00 94.56 91 SER A N 1
ATOM 650 C CA . SER A 1 91 ? -8.284 -5.174 -3.310 1.00 94.56 91 SER A CA 1
ATOM 651 C C . SER A 1 91 ? -7.657 -6.538 -3.554 1.00 94.56 91 SER A C 1
ATOM 653 O O . SER A 1 91 ? -7.406 -6.899 -4.704 1.00 94.56 91 SER A O 1
ATOM 655 N N . TRP A 1 92 ? -7.367 -7.267 -2.480 1.00 94.00 92 TRP A N 1
ATOM 656 C CA . TRP A 1 92 ? -6.689 -8.556 -2.538 1.00 94.00 92 TRP A CA 1
ATOM 657 C C . TRP A 1 92 ? -7.233 -9.489 -1.459 1.00 94.00 92 TRP A C 1
ATOM 659 O O . TRP A 1 92 ? -7.442 -9.062 -0.328 1.00 94.00 92 TRP A O 1
ATOM 669 N N . ASP A 1 93 ? -7.453 -10.755 -1.806 1.00 90.19 93 ASP A N 1
ATOM 670 C CA . ASP A 1 93 ? -7.932 -11.801 -0.892 1.00 90.19 93 ASP A CA 1
ATOM 671 C C . ASP A 1 93 ? -6.778 -12.582 -0.224 1.00 90.19 93 ASP A C 1
ATOM 673 O O . ASP A 1 93 ? -6.995 -13.582 0.464 1.00 90.19 93 ASP A O 1
ATOM 677 N N . GLY A 1 94 ? -5.536 -12.135 -0.443 1.00 89.50 94 GLY A N 1
ATOM 678 C CA . GLY A 1 94 ? -4.316 -12.786 0.030 1.00 89.50 94 GLY A CA 1
ATOM 679 C C . GLY A 1 94 ? -3.808 -13.907 -0.881 1.00 89.50 94 GLY A C 1
ATOM 680 O O . GLY A 1 94 ? -2.848 -14.591 -0.515 1.00 89.50 94 GLY A O 1
ATOM 681 N N . ARG A 1 95 ? -4.425 -14.135 -2.050 1.00 88.75 95 ARG A N 1
ATOM 682 C CA . ARG A 1 95 ? -4.017 -15.147 -3.034 1.00 88.75 95 ARG A CA 1
ATOM 683 C C . ARG A 1 95 ? -4.063 -14.591 -4.456 1.00 88.75 95 ARG A C 1
ATOM 685 O O . ARG A 1 95 ? -4.862 -13.731 -4.789 1.00 88.75 95 ARG A O 1
ATOM 692 N N . GLY A 1 96 ? -3.189 -15.100 -5.324 1.00 89.31 96 GLY A N 1
ATOM 693 C CA . GLY A 1 96 ? -3.175 -14.706 -6.736 1.00 89.31 96 GLY A CA 1
ATOM 694 C C . GLY A 1 96 ? -3.056 -13.192 -6.941 1.00 89.31 96 GLY A C 1
ATOM 695 O O . GLY A 1 96 ? -2.368 -12.512 -6.178 1.00 89.31 96 GLY A O 1
ATOM 696 N N . SER A 1 97 ? -3.721 -12.686 -7.979 1.00 93.12 97 SER A N 1
ATOM 697 C CA . SER A 1 97 ? -3.653 -11.279 -8.369 1.00 93.12 97 SER A CA 1
ATOM 698 C C . SER A 1 97 ? -4.621 -10.393 -7.583 1.00 93.12 97 SER A C 1
ATOM 700 O O . SER A 1 97 ? -5.775 -10.749 -7.355 1.00 93.12 97 SER A O 1
ATOM 702 N N . ALA A 1 98 ? -4.167 -9.194 -7.230 1.00 94.50 98 ALA A N 1
ATOM 703 C CA . ALA A 1 98 ? -5.009 -8.136 -6.692 1.00 94.50 98 ALA A CA 1
ATOM 704 C C . ALA A 1 98 ? -5.702 -7.343 -7.811 1.00 94.50 98 ALA A C 1
ATOM 706 O O . ALA A 1 98 ? -5.271 -7.322 -8.962 1.00 94.50 98 ALA A O 1
ATOM 707 N N . THR A 1 99 ? -6.758 -6.619 -7.447 1.00 94.06 99 THR A N 1
ATOM 708 C CA . THR A 1 99 ? -7.406 -5.623 -8.307 1.00 94.06 99 THR A CA 1
ATOM 709 C C . THR A 1 99 ? -6.965 -4.219 -7.907 1.00 94.06 99 THR A C 1
ATOM 711 O O . THR A 1 99 ? -7.146 -3.817 -6.755 1.00 94.06 99 THR A O 1
ATOM 714 N N . LEU A 1 100 ? -6.439 -3.446 -8.859 1.00 92.69 100 LEU A N 1
ATOM 715 C CA . LEU A 1 100 ? -6.157 -2.023 -8.665 1.00 92.69 100 LEU A CA 1
ATOM 716 C C . LEU A 1 100 ? -7.471 -1.232 -8.583 1.00 92.69 100 LEU A C 1
ATOM 718 O O . LEU A 1 100 ? -8.300 -1.301 -9.487 1.00 92.69 100 LEU A O 1
ATOM 722 N N . ARG A 1 101 ? -7.673 -0.482 -7.495 1.00 92.75 101 ARG A N 1
ATOM 723 C CA . ARG A 1 101 ? -8.878 0.336 -7.273 1.00 92.75 101 ARG A CA 1
ATOM 724 C C . ARG A 1 101 ? -8.672 1.769 -7.736 1.00 92.75 101 ARG A C 1
ATOM 726 O O . ARG A 1 101 ? -9.497 2.295 -8.474 1.00 92.75 101 ARG A O 1
ATOM 733 N N . PHE A 1 102 ? -7.596 2.397 -7.276 1.00 88.94 102 PHE A N 1
ATOM 734 C CA . PHE A 1 102 ? -7.206 3.744 -7.678 1.00 88.94 102 PHE A CA 1
ATOM 735 C C . PHE A 1 102 ? -5.725 3.991 -7.392 1.00 88.94 102 PHE A C 1
ATOM 737 O O . PHE A 1 102 ? -5.110 3.305 -6.571 1.00 88.94 102 PHE A O 1
ATOM 744 N N . VAL A 1 103 ? -5.185 5.019 -8.043 1.00 87.25 103 VAL A N 1
ATOM 745 C CA . VAL A 1 103 ? -3.859 5.579 -7.777 1.00 87.25 103 VAL A CA 1
ATOM 746 C C . VAL A 1 103 ? -4.015 7.073 -7.555 1.00 87.25 103 VAL A C 1
ATOM 748 O O . VAL A 1 103 ? -4.726 7.745 -8.296 1.00 87.25 103 VAL A O 1
ATOM 751 N N . PHE A 1 104 ? -3.359 7.577 -6.523 1.00 86.31 104 PHE A N 1
ATOM 752 C CA . PHE A 1 104 ? -3.372 8.970 -6.115 1.00 86.31 104 PHE A CA 1
ATOM 753 C C . PHE A 1 104 ? -1.938 9.498 -6.164 1.00 86.31 104 PHE A C 1
ATOM 755 O O . PHE A 1 104 ? -1.090 9.036 -5.400 1.00 86.31 104 PHE A O 1
ATOM 762 N N . ASP A 1 105 ? -1.662 10.457 -7.049 1.00 82.56 105 ASP A N 1
ATOM 763 C CA . ASP A 1 105 ? -0.384 11.179 -7.110 1.00 82.56 105 ASP A CA 1
ATOM 764 C C . ASP A 1 105 ? -0.597 12.647 -6.720 1.00 82.56 105 ASP A C 1
ATOM 766 O O . ASP A 1 105 ? -1.122 13.400 -7.541 1.00 82.56 105 ASP A O 1
ATOM 770 N N . PRO A 1 106 ? -0.186 13.079 -5.506 1.00 79.12 106 PRO A N 1
ATOM 771 C CA . PRO A 1 106 ? -0.428 14.420 -4.967 1.00 79.12 106 PRO A CA 1
ATOM 772 C C . PRO A 1 106 ? -0.130 15.581 -5.914 1.00 79.12 106 PRO A C 1
ATOM 774 O O . PRO A 1 106 ? -0.756 16.628 -5.780 1.00 79.12 106 PRO A O 1
ATOM 777 N N . LYS A 1 107 ? 0.819 15.426 -6.845 1.00 75.62 107 LYS A N 1
ATOM 778 C CA . LYS A 1 107 ? 1.167 16.484 -7.803 1.00 75.62 107 LYS A CA 1
ATOM 779 C C . LYS A 1 107 ? 0.125 16.686 -8.900 1.00 75.62 107 LYS A C 1
ATOM 781 O O . LYS A 1 107 ? -0.009 17.804 -9.382 1.00 75.62 107 LYS A O 1
ATOM 786 N N . GLU A 1 108 ? -0.599 15.635 -9.261 1.00 73.31 108 GLU A N 1
ATOM 787 C CA . GLU A 1 108 ? -1.637 15.661 -10.295 1.00 73.31 108 GLU A CA 1
ATOM 788 C C . GLU A 1 108 ? -3.020 16.013 -9.715 1.00 73.31 108 GLU A C 1
ATOM 790 O O . GLU A 1 108 ? -3.973 16.246 -10.457 1.00 73.31 108 GLU A O 1
ATOM 795 N N . MET A 1 109 ? -3.150 16.098 -8.383 1.00 68.62 109 MET A N 1
ATOM 796 C CA . MET A 1 109 ? -4.365 16.598 -7.738 1.00 68.62 109 MET A CA 1
ATOM 797 C C . MET A 1 109 ? -4.343 18.115 -7.556 1.00 68.62 109 MET A C 1
ATOM 799 O O . MET A 1 109 ? -3.419 18.691 -6.985 1.00 68.62 109 MET A O 1
ATOM 803 N N . SER A 1 110 ? -5.474 18.746 -7.861 1.00 70.06 110 SER A N 1
ATOM 804 C CA . SER A 1 110 ? -5.841 20.052 -7.311 1.00 70.06 110 SER A CA 1
ATOM 805 C C . SER A 1 110 ? -6.601 19.888 -5.989 1.00 70.06 110 SER A C 1
ATOM 807 O O . SER A 1 110 ? -7.492 19.044 -5.892 1.00 70.06 110 SER A O 1
ATOM 809 N N . LEU A 1 111 ? -6.317 20.723 -4.983 1.00 71.38 111 LEU A N 1
ATOM 810 C CA . LEU A 1 111 ? -7.117 20.786 -3.754 1.00 71.38 111 LEU A CA 1
ATOM 811 C C . LEU A 1 111 ? -8.551 21.234 -4.088 1.00 71.38 111 LEU A C 1
ATOM 813 O O . LEU A 1 111 ? -8.778 22.406 -4.372 1.00 71.38 111 LEU A O 1
ATOM 817 N N . VAL A 1 112 ? -9.515 20.313 -4.027 1.00 75.50 112 VAL A N 1
ATOM 818 C CA . VAL A 1 112 ? -10.940 20.609 -4.292 1.00 75.50 112 VAL A CA 1
ATOM 819 C C . VAL A 1 112 ? -11.654 21.138 -3.038 1.00 75.50 112 VAL A C 1
ATOM 821 O O . VAL A 1 112 ? -12.636 21.867 -3.128 1.00 75.50 112 VAL A O 1
ATOM 824 N N . GLY A 1 113 ? -11.136 20.829 -1.850 1.00 67.06 113 GLY A N 1
ATOM 825 C CA . GLY A 1 113 ? -11.660 21.309 -0.575 1.00 67.06 113 GLY A CA 1
ATOM 826 C C . GLY A 1 113 ? -10.929 20.669 0.599 1.00 67.06 113 GLY A C 1
ATOM 827 O O . GLY A 1 113 ? -10.307 19.618 0.451 1.00 67.06 113 GLY A O 1
ATOM 828 N N . ARG A 1 114 ? -10.983 21.305 1.773 1.00 72.88 114 ARG A N 1
ATOM 829 C CA . ARG A 1 114 ? -10.517 20.700 3.026 1.00 72.88 114 ARG A CA 1
ATOM 830 C C . ARG A 1 114 ? -11.720 20.125 3.753 1.00 72.88 114 ARG A C 1
ATOM 832 O O . ARG A 1 114 ? -12.666 20.858 4.036 1.00 72.88 114 ARG A O 1
ATOM 839 N N . VAL A 1 115 ? -11.680 18.836 4.066 1.00 66.44 115 VAL A N 1
ATOM 840 C CA . VAL A 1 115 ? -12.643 18.259 5.002 1.00 66.44 115 VAL A CA 1
ATOM 841 C C . VAL A 1 115 ? -12.296 18.828 6.374 1.00 66.44 115 VAL A C 1
ATOM 843 O O . VAL A 1 115 ? -11.173 18.672 6.846 1.00 66.44 115 VAL A O 1
ATOM 846 N N . SER A 1 116 ? -13.217 19.589 6.959 1.00 57.59 116 SER A N 1
ATOM 847 C CA . SER A 1 116 ? -13.069 20.055 8.340 1.00 57.59 116 SER A CA 1
ATOM 848 C C . SER A 1 116 ? -13.221 18.854 9.269 1.00 57.59 116 SER A C 1
ATOM 850 O O . SER A 1 116 ? -14.051 17.987 8.989 1.00 57.59 116 SER A O 1
ATOM 852 N N . GLU A 1 117 ? -12.446 18.801 10.353 1.00 52.69 117 GLU A N 1
ATOM 853 C CA . GLU A 1 117 ? -12.598 17.762 11.376 1.00 52.69 117 GLU A CA 1
ATOM 854 C C . GLU A 1 117 ? -14.073 17.646 11.802 1.00 52.69 117 GLU A C 1
ATOM 856 O O . GLU A 1 117 ? -14.752 18.675 11.946 1.00 52.69 117 GLU A O 1
ATOM 861 N N . PRO A 1 118 ? -14.606 16.428 12.008 1.00 47.25 118 PRO A N 1
ATOM 862 C CA . PRO A 1 118 ? -15.915 16.279 12.615 1.00 47.25 118 PRO A CA 1
ATOM 863 C C . PRO A 1 118 ? -15.863 16.899 14.015 1.00 47.25 118 PRO A C 1
ATOM 865 O O . PRO A 1 118 ? -15.246 16.367 14.933 1.00 47.25 118 PRO A O 1
ATOM 868 N N . SER A 1 119 ? -16.508 18.057 14.164 1.00 42.81 119 SER A N 1
ATOM 869 C CA . SER A 1 119 ? -16.673 18.730 15.450 1.00 42.81 119 SER A CA 1
ATOM 870 C C . SER A 1 119 ? -17.253 17.734 16.467 1.00 42.81 119 SER A C 1
ATOM 872 O O . SER A 1 119 ? -18.284 17.119 16.163 1.00 42.81 119 SER A O 1
ATOM 874 N N . PRO A 1 120 ? -16.643 17.549 17.656 1.00 50.31 120 PRO A N 1
ATOM 875 C CA . PRO A 1 120 ? -17.217 16.695 18.684 1.00 50.31 120 PRO A CA 1
ATOM 876 C C . PRO A 1 120 ? -18.599 17.246 19.029 1.00 50.31 120 PRO A C 1
ATOM 878 O O . PRO A 1 120 ? -18.745 18.377 19.499 1.00 50.31 120 PRO A O 1
ATOM 881 N N . SER A 1 121 ? -19.631 16.463 18.716 1.00 48.97 121 SER A N 1
ATOM 882 C CA . SER A 1 121 ? -21.022 16.872 18.849 1.00 48.97 121 SER A CA 1
ATOM 883 C C . SER A 1 121 ? -21.296 17.346 20.275 1.00 48.97 121 SER A C 1
ATOM 885 O O . SER A 1 121 ? -21.277 16.550 21.215 1.00 48.97 121 SER A O 1
ATOM 887 N N . ALA A 1 122 ? -21.575 18.640 20.433 1.00 51.62 122 ALA A N 1
ATOM 888 C CA . ALA A 1 122 ? -22.047 19.203 21.689 1.00 51.62 122 ALA A CA 1
ATOM 889 C C . ALA A 1 122 ? -23.306 18.447 22.169 1.00 51.62 122 ALA A C 1
ATOM 891 O O . ALA A 1 122 ? -24.158 18.087 21.343 1.00 51.62 122 ALA A O 1
ATOM 892 N N . PRO A 1 123 ? -23.473 18.213 23.485 1.00 46.44 123 PRO A N 1
ATOM 893 C CA . PRO A 1 123 ? -24.611 17.466 24.001 1.00 46.44 123 PRO A CA 1
ATOM 894 C C . PRO A 1 123 ? -25.915 18.181 23.636 1.00 46.44 123 PRO A C 1
ATOM 896 O O . PRO A 1 123 ? -26.137 19.348 23.974 1.00 46.44 123 PRO A O 1
ATOM 899 N N . ARG A 1 124 ? -26.794 17.469 22.921 1.00 45.78 124 ARG A N 1
ATOM 900 C CA . ARG A 1 124 ? -28.131 17.949 22.559 1.00 45.78 124 ARG A CA 1
ATOM 901 C C . ARG A 1 124 ? -28.910 18.270 23.838 1.00 45.78 124 ARG A C 1
ATOM 903 O O . ARG A 1 124 ? -29.358 17.365 24.537 1.00 45.78 124 ARG A O 1
ATOM 910 N N . LYS A 1 125 ? -29.111 19.559 24.135 1.00 44.84 125 LYS A N 1
ATOM 911 C CA . LYS A 1 125 ? -30.060 19.989 25.173 1.00 44.84 125 LYS A CA 1
ATOM 912 C C . LYS A 1 125 ? -31.473 19.519 24.787 1.00 44.84 125 LYS A C 1
ATOM 914 O O . LYS A 1 125 ? -31.876 19.727 23.639 1.00 44.84 125 LYS A O 1
ATOM 919 N N . PRO A 1 126 ? -32.248 18.920 25.708 1.00 41.44 126 PRO A N 1
ATOM 920 C CA . PRO A 1 126 ? -33.604 18.486 25.406 1.00 41.44 126 PRO A CA 1
ATOM 921 C C . PRO A 1 126 ? -34.495 19.699 25.102 1.00 41.44 126 PRO A C 1
ATOM 923 O O . PRO A 1 126 ? -34.533 20.677 25.854 1.00 41.44 126 PRO A O 1
ATOM 926 N N . LYS A 1 127 ? -35.215 19.642 23.974 1.00 44.00 127 LYS A N 1
ATOM 927 C CA . LYS A 1 127 ? -36.205 20.652 23.572 1.00 44.00 127 LYS A CA 1
ATOM 928 C C . LYS A 1 127 ? -37.347 20.687 24.599 1.00 44.00 127 LYS A C 1
ATOM 930 O O . LYS A 1 127 ? -38.169 19.775 24.634 1.00 44.00 127 LYS A O 1
ATOM 935 N N . ARG A 1 128 ? -37.443 21.759 25.398 1.00 44.25 128 ARG A N 1
ATOM 936 C CA . ARG A 1 128 ? -38.666 22.090 26.155 1.00 44.25 128 ARG A CA 1
ATOM 937 C C . ARG A 1 128 ? -39.769 22.447 25.155 1.00 44.25 128 ARG A C 1
ATOM 939 O O . ARG A 1 128 ? -39.619 23.385 24.375 1.00 44.25 128 ARG A O 1
ATOM 946 N N . LYS A 1 129 ? -40.863 21.686 25.174 1.00 43.12 129 LYS A N 1
ATOM 947 C CA . LYS A 1 129 ? -42.083 21.952 24.402 1.00 43.12 129 LYS A CA 1
ATOM 948 C C . LYS A 1 129 ? -42.774 23.186 25.003 1.00 43.12 129 LYS A C 1
ATOM 950 O O . LYS A 1 129 ? -43.035 23.215 26.203 1.00 43.12 129 LYS A O 1
ATOM 955 N N . LYS A 1 130 ? -43.002 24.215 24.183 1.00 40.06 130 LYS A N 1
ATOM 956 C CA . LYS A 1 130 ? -43.671 25.479 24.533 1.00 40.06 130 LYS A CA 1
ATOM 957 C C . LYS A 1 130 ? -45.042 25.504 23.842 1.00 40.06 130 LYS A C 1
ATOM 959 O O . LYS A 1 130 ? -45.102 25.212 22.653 1.00 40.06 130 LYS A O 1
ATOM 964 N N . GLY A 1 131 ? -46.090 25.831 24.594 1.00 36.47 131 GLY A N 1
ATOM 965 C CA . GLY A 1 131 ? -47.489 25.976 24.153 1.00 36.47 131 GLY A CA 1
ATOM 966 C C . GLY A 1 131 ? -48.419 25.617 25.316 1.00 36.47 131 GLY A C 1
ATOM 967 O O . GLY A 1 131 ? -48.568 24.439 25.612 1.00 36.47 131 GLY A O 1
ATOM 968 N N . GLU A 1 132 ? -48.698 26.584 26.200 1.00 38.88 132 GLU A N 1
ATOM 969 C CA . GLU A 1 132 ? -49.987 27.313 26.324 1.00 38.88 132 GLU A CA 1
ATOM 970 C C . GLU A 1 132 ? -51.035 26.492 27.097 1.00 38.88 132 GLU A C 1
ATOM 972 O O . GLU A 1 132 ? -51.326 25.354 26.769 1.00 38.88 132 GLU A O 1
ATOM 977 N N . THR A 1 133 ? -51.617 26.985 28.192 1.00 36.31 133 THR A N 1
ATOM 978 C CA . THR A 1 133 ? -52.626 28.052 28.137 1.00 36.31 133 THR A CA 1
ATOM 979 C C . THR A 1 133 ? -52.746 28.791 29.479 1.00 36.31 133 THR A C 1
ATOM 981 O O . THR A 1 133 ? -52.507 28.237 30.548 1.00 36.31 133 THR A O 1
ATOM 984 N N . LYS A 1 134 ? -53.118 30.067 29.382 1.00 37.91 134 LYS A N 1
ATOM 985 C CA . LYS A 1 134 ? -53.315 31.067 30.434 1.00 37.91 134 LYS A CA 1
ATOM 986 C C . LYS A 1 134 ? -54.787 31.093 30.882 1.00 37.91 134 LYS A C 1
ATOM 988 O O . LYS A 1 134 ? -55.646 31.227 30.021 1.00 37.91 134 LYS A O 1
ATOM 993 N N . ALA A 1 135 ? -55.044 31.031 32.189 1.00 35.81 135 ALA A N 1
ATOM 994 C CA . ALA A 1 135 ? -56.255 31.468 32.917 1.00 35.81 135 ALA A CA 1
ATOM 995 C C . ALA A 1 135 ? -56.057 31.048 34.389 1.00 35.81 135 ALA A C 1
ATOM 997 O O . ALA A 1 135 ? -55.545 29.961 34.614 1.00 35.81 135 ALA A O 1
ATOM 998 N N . SER A 1 136 ? -56.374 31.751 35.470 1.00 36.19 136 SER A N 1
ATOM 999 C CA . SER A 1 136 ? -56.869 33.089 35.787 1.00 36.19 136 SER A CA 1
ATOM 1000 C C . SER A 1 136 ? -56.545 33.269 37.286 1.00 36.19 136 SER A C 1
ATOM 1002 O O . SER A 1 136 ? -56.551 32.295 38.033 1.00 36.19 136 SER A O 1
ATOM 1004 N N . ALA A 1 137 ? -56.249 34.484 37.730 1.00 40.72 137 ALA A N 1
ATOM 1005 C CA . ALA A 1 137 ? -56.152 34.891 39.142 1.00 40.72 137 ALA A CA 1
ATOM 1006 C C . ALA A 1 137 ? -57.144 36.068 39.329 1.00 40.72 137 ALA A C 1
ATOM 1008 O O . ALA A 1 137 ? -57.503 36.638 38.290 1.00 40.72 137 ALA A O 1
ATOM 1009 N N . PRO A 1 138 ? -57.570 36.495 40.545 1.00 48.28 138 PRO A N 1
ATOM 1010 C CA . PRO A 1 138 ? -56.800 36.462 41.805 1.00 48.28 138 PRO A CA 1
ATOM 1011 C C . PRO A 1 138 ? -57.602 36.236 43.120 1.00 48.28 138 PRO A C 1
ATOM 1013 O O . PRO A 1 138 ? -58.811 36.063 43.066 1.00 48.28 138 PRO A O 1
ATOM 1016 N N . SER A 1 139 ? -56.869 36.303 44.256 1.00 36.75 139 SER A N 1
ATOM 1017 C CA . SER A 1 139 ? -57.236 36.777 45.625 1.00 36.75 139 SER A CA 1
ATOM 1018 C C . SER A 1 139 ? -58.449 36.156 46.341 1.00 36.75 139 SER A C 1
ATOM 1020 O O . SER A 1 139 ? -59.476 35.935 45.732 1.00 36.75 139 SER A O 1
ATOM 1022 N N . GLU A 1 140 ? -58.528 35.918 47.654 1.00 37.56 140 GLU A N 1
ATOM 1023 C CA . GLU A 1 140 ? -57.786 36.247 48.887 1.00 37.56 140 GLU A CA 1
ATOM 1024 C C . GLU A 1 140 ? -58.481 35.401 49.999 1.00 37.56 140 GLU A C 1
ATOM 1026 O O . GLU A 1 140 ? -59.690 35.212 49.938 1.00 37.56 140 GLU A O 1
ATOM 1031 N N . ALA A 1 141 ? -57.779 34.703 50.902 1.00 39.62 141 ALA A N 1
ATOM 1032 C CA . ALA A 1 141 ? -57.469 35.096 52.293 1.00 39.62 141 ALA A CA 1
ATOM 1033 C C . ALA A 1 141 ? -58.280 34.359 53.402 1.00 39.62 141 ALA A C 1
ATOM 1035 O O . ALA A 1 141 ? -59.495 34.231 53.311 1.00 39.62 141 ALA A O 1
ATOM 1036 N N . ARG A 1 142 ? -57.550 34.020 54.491 1.00 40.81 142 ARG A N 1
ATOM 1037 C CA . ARG A 1 142 ? -57.938 33.673 55.894 1.00 40.81 142 ARG A CA 1
ATOM 1038 C C . ARG A 1 142 ? -58.507 32.261 56.164 1.00 40.81 142 ARG A C 1
ATOM 1040 O O . ARG A 1 142 ? -59.457 31.856 55.519 1.00 40.81 142 ARG A O 1
ATOM 1047 N N . THR A 1 143 ? -57.875 31.394 56.983 1.00 41.28 143 THR A N 1
ATOM 1048 C CA . THR A 1 143 ? -57.700 31.397 58.474 1.00 41.28 143 THR A CA 1
ATOM 1049 C C . THR A 1 143 ? -59.067 31.293 59.168 1.00 41.28 143 THR A C 1
ATOM 1051 O O . THR A 1 143 ? -59.851 32.215 59.000 1.00 41.28 143 THR A O 1
ATOM 1054 N N . THR A 1 144 ? -59.494 30.177 59.780 1.00 46.41 144 THR A N 1
ATOM 1055 C CA . THR A 1 144 ? -59.143 29.546 61.092 1.00 46.41 144 THR A CA 1
ATOM 1056 C C . THR A 1 144 ? -59.824 28.152 61.162 1.00 46.41 144 THR A C 1
ATOM 1058 O O . THR A 1 144 ? -60.855 27.972 60.528 1.00 46.41 144 THR A O 1
ATOM 1061 N N . GLU A 1 145 ? -59.233 27.077 61.697 1.00 43.50 145 GLU A N 1
ATOM 1062 C CA . GLU A 1 145 ? -59.285 26.589 63.101 1.00 43.50 145 GLU A CA 1
ATOM 1063 C C . GLU A 1 145 ? -60.676 26.172 63.672 1.00 43.50 145 GLU A C 1
ATOM 1065 O O . GLU A 1 145 ? -61.608 26.968 63.650 1.00 43.50 145 GLU A O 1
ATOM 1070 N N . ALA A 1 146 ? -60.706 24.957 64.268 1.00 41.53 146 ALA A N 1
ATOM 1071 C CA . ALA A 1 146 ? -61.543 24.420 65.372 1.00 41.53 146 ALA A CA 1
ATOM 1072 C C . ALA A 1 146 ? -62.935 23.740 65.157 1.00 41.53 146 ALA A C 1
ATOM 1074 O O . ALA A 1 146 ? -63.869 24.364 64.672 1.00 41.53 146 ALA A O 1
ATOM 1075 N N . GLN A 1 147 ? -63.019 22.502 65.708 1.00 42.78 147 GLN A N 1
ATOM 1076 C CA . GLN A 1 147 ? -64.130 21.786 66.411 1.00 42.78 147 GLN A CA 1
ATOM 1077 C C . GLN A 1 147 ? -65.399 21.421 65.599 1.00 42.78 147 GLN A C 1
ATOM 1079 O O . GLN A 1 147 ? -65.857 22.203 64.779 1.00 42.78 147 GLN A O 1
ATOM 1084 N N . ASP A 1 148 ? -65.968 20.209 65.672 1.00 43.16 148 ASP A N 1
ATOM 1085 C CA . ASP A 1 148 ? -66.398 19.372 66.820 1.00 43.16 148 ASP A CA 1
ATOM 1086 C C . ASP A 1 148 ? -66.119 17.869 66.568 1.00 43.16 148 ASP A C 1
ATOM 1088 O O . ASP A 1 148 ? -66.333 17.415 65.415 1.00 43.16 148 ASP A O 1
#

InterPro domains:
  IPR029033 Histidine phosphatase superfamily [G3DSA:3.40.50.1240] (1-115)

Radius of gyration: 31.37 Å; chains: 1; bounding box: 83×52×88 Å

Foldseek 3Di:
DVVQVVCCVVVVPPDDDDDDPCQAPPHDLVVVLVVLLPDDDPDDDDDDHDPPSVQVNLCQAANPVQAQQDDPDPPPDRRRDADVVKDWDWADPSDHHIDTDDIGHPVPDDPPDDDDPPDPDDDDDDDDDDDDDDDDDDDDDDDDDDDD

Secondary structure (DSSP, 8-state):
-HHHHHHHHHTT--S-----GGGSTT--HHHHHHHHHT---SSPP-----TTHHHHHHHHHH-TTT---B---TTSS--B-PPTT-EEEEE--SSSPPEEEEEE-TTT-----PPPP-------------------------------

Sequence (148 aa):
MQTAEILAEAAALTGDVSVASELSPGRDPADLLRLLSGYRDPDPLVLVGHEPMLSALVTSLVGEATWSGSAQSTDGEPQPKLRKSGVAALSWDGRGSATLRFVFDPKEMSLVGRVSEPSPSAPRKPKRKKGETKASAPSEARTTEAQD

Organism: NCBI:txid1192034

pLDDT: mean 75.02, std 20.11, range [35.81, 94.75]